Protein AF-A0A968A616-F1 (afdb_monomer_lite)

Structure (mmCIF, N/CA/C/O backbone):
data_AF-A0A968A616-F1
#
_entry.id   AF-A0A968A616-F1
#
loop_
_atom_site.group_PDB
_atom_site.id
_atom_site.type_symbol
_atom_site.label_atom_id
_atom_site.label_alt_id
_atom_site.label_comp_id
_atom_site.label_asym_id
_atom_site.l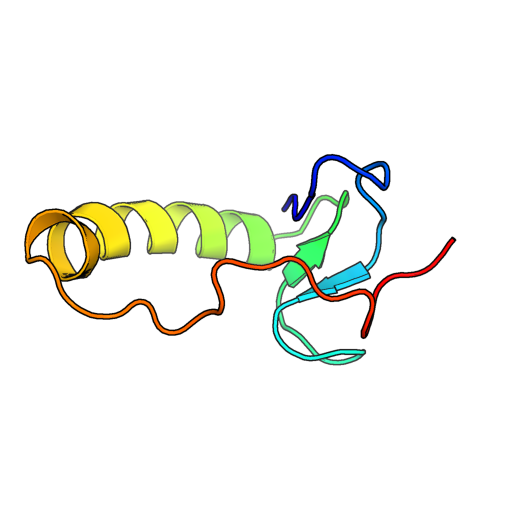abel_entity_id
_atom_site.label_seq_id
_atom_site.pdbx_PDB_ins_code
_atom_site.Cartn_x
_atom_site.Cartn_y
_atom_site.Cartn_z
_atom_site.occupancy
_atom_site.B_iso_or_equiv
_atom_site.auth_seq_id
_atom_site.auth_comp_id
_atom_site.auth_asym_id
_atom_site.auth_atom_id
_atom_site.pdbx_PDB_model_num
ATOM 1 N N . LEU A 1 1 ? 8.538 -3.718 -3.974 1.00 92.00 1 LEU A N 1
ATOM 2 C CA . LEU A 1 1 ? 7.236 -3.960 -3.294 1.00 92.00 1 LEU A CA 1
ATOM 3 C C . LEU A 1 1 ? 6.480 -5.037 -4.072 1.00 92.00 1 LEU A C 1
ATOM 5 O O . LEU A 1 1 ? 6.959 -5.394 -5.143 1.00 92.00 1 LEU A O 1
ATOM 9 N N . ILE A 1 2 ? 5.391 -5.597 -3.539 1.00 93.44 2 ILE A N 1
ATOM 10 C CA . ILE A 1 2 ? 4.611 -6.653 -4.211 1.00 93.44 2 ILE A CA 1
ATOM 11 C C . ILE A 1 2 ? 3.131 -6.285 -4.123 1.00 93.44 2 ILE A C 1
ATOM 13 O O . ILE A 1 2 ? 2.678 -5.875 -3.058 1.00 93.44 2 ILE A O 1
ATOM 17 N N . ASP A 1 3 ? 2.418 -6.429 -5.236 1.00 93.81 3 ASP A N 1
ATOM 18 C CA . ASP A 1 3 ? 0.968 -6.276 -5.347 1.00 93.81 3 ASP A CA 1
ATOM 19 C C . ASP A 1 3 ? 0.435 -7.420 -6.226 1.00 93.81 3 ASP A C 1
ATOM 21 O O . ASP A 1 3 ? 0.932 -7.600 -7.344 1.00 93.81 3 ASP A O 1
ATOM 25 N N . PHE A 1 4 ? -0.510 -8.210 -5.710 1.00 94.50 4 PHE A N 1
ATOM 26 C CA . PHE A 1 4 ? -0.892 -9.528 -6.239 1.00 94.50 4 PHE A CA 1
ATOM 27 C C . PHE A 1 4 ? -2.388 -9.831 -6.044 1.00 94.50 4 PHE A C 1
ATOM 29 O O . PHE A 1 4 ? -3.059 -9.191 -5.234 1.00 94.50 4 PHE A O 1
ATOM 36 N N . ASN A 1 5 ? -2.903 -10.828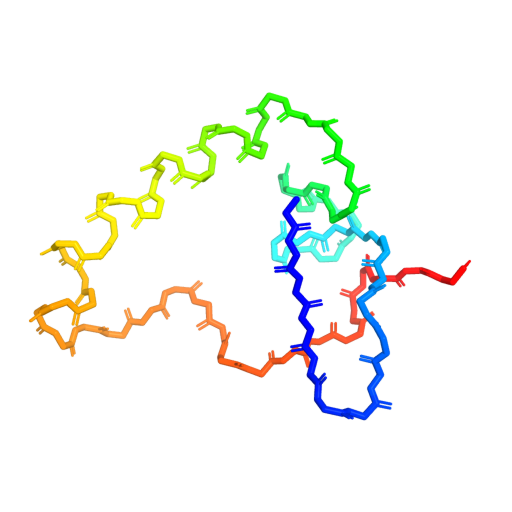 -6.767 1.00 95.00 5 ASN A N 1
ATOM 37 C CA . ASN A 1 5 ? -4.226 -11.419 -6.554 1.00 95.00 5 ASN A CA 1
ATOM 38 C C . ASN A 1 5 ? -4.169 -12.949 -6.766 1.00 95.00 5 ASN A C 1
ATOM 40 O O . ASN A 1 5 ? -3.084 -13.518 -6.836 1.00 95.00 5 ASN A O 1
ATOM 44 N N . TYR A 1 6 ? -5.326 -13.618 -6.803 1.00 95.56 6 TYR A N 1
ATOM 45 C CA . TYR A 1 6 ? -5.401 -15.077 -6.968 1.00 95.56 6 TYR A CA 1
ATOM 46 C C . TYR A 1 6 ? -5.339 -15.556 -8.425 1.00 95.56 6 TYR A C 1
ATOM 48 O O . TYR A 1 6 ? -5.061 -16.728 -8.654 1.00 95.56 6 TYR A O 1
ATOM 56 N N . ASP A 1 7 ? -5.597 -14.673 -9.389 1.00 95.75 7 ASP A N 1
ATOM 57 C CA . ASP A 1 7 ? -5.749 -15.046 -10.801 1.00 95.75 7 ASP A CA 1
ATOM 58 C C . ASP A 1 7 ? -4.465 -14.828 -11.612 1.00 95.75 7 ASP A C 1
ATOM 60 O O . ASP A 1 7 ? -4.259 -15.467 -12.642 1.00 95.75 7 ASP A O 1
ATOM 64 N N . VAL A 1 8 ? -3.614 -13.895 -11.177 1.00 94.00 8 VAL A N 1
ATOM 65 C CA . VAL A 1 8 ? -2.436 -13.435 -11.916 1.00 94.00 8 VAL A CA 1
ATOM 66 C C . VAL A 1 8 ? -1.230 -13.403 -10.986 1.00 94.00 8 VAL A C 1
ATOM 68 O O . VAL A 1 8 ? -1.298 -12.921 -9.853 1.00 94.00 8 VAL A O 1
ATOM 71 N N . GLU A 1 9 ? -0.100 -13.894 -11.489 1.00 93.94 9 GLU A N 1
ATOM 72 C CA . GLU A 1 9 ? 1.169 -13.845 -10.771 1.00 93.94 9 GLU A CA 1
ATOM 73 C C . GLU A 1 9 ? 1.619 -12.393 -10.512 1.00 93.94 9 GLU A C 1
ATOM 75 O O . GLU A 1 9 ? 1.264 -11.476 -11.259 1.00 93.94 9 GLU A O 1
ATOM 80 N N . PRO A 1 10 ? 2.408 -12.134 -9.454 1.00 95.31 10 PRO A N 1
ATOM 81 C CA . PRO A 1 10 ? 2.936 -10.800 -9.202 1.00 95.31 10 PRO A CA 1
ATOM 82 C C . PRO A 1 10 ? 3.788 -10.307 -10.378 1.00 95.31 10 PRO A C 1
ATOM 84 O O . PRO A 1 10 ? 4.694 -11.004 -10.825 1.00 95.31 10 PRO A O 1
ATOM 87 N N . LEU A 1 11 ? 3.545 -9.072 -10.821 1.00 96.38 11 LEU A N 1
ATOM 88 C CA . LEU A 1 11 ? 4.253 -8.462 -11.949 1.00 96.38 11 LEU A CA 1
ATOM 89 C C . LEU A 1 11 ? 5.116 -7.267 -11.518 1.00 96.38 11 LEU A C 1
ATOM 91 O O . LEU A 1 11 ? 4.774 -6.567 -10.552 1.00 96.38 11 LEU A O 1
ATOM 95 N N . PRO A 1 12 ? 6.218 -6.988 -12.240 1.00 96.25 12 PRO A N 1
ATOM 96 C CA . PRO A 1 12 ? 6.926 -5.724 -12.115 1.00 96.25 12 PRO A CA 1
ATOM 97 C C . PRO A 1 12 ? 6.043 -4.570 -12.618 1.00 96.25 12 PRO A C 1
ATOM 99 O O . PRO A 1 12 ? 5.101 -4.748 -13.392 1.00 96.25 12 PRO A O 1
ATOM 102 N N . GLY A 1 13 ? 6.299 -3.361 -12.122 1.00 95.62 13 GLY A N 1
ATOM 103 C CA . GLY A 1 13 ? 5.359 -2.262 -12.322 1.00 95.62 13 GLY A CA 1
ATOM 104 C C . GLY A 1 13 ? 5.655 -1.005 -11.516 1.00 95.62 13 GLY A C 1
ATOM 105 O O . GLY A 1 13 ? 6.626 -0.945 -10.753 1.00 95.62 13 GLY A O 1
ATOM 106 N N . LYS A 1 14 ? 4.764 -0.017 -11.638 1.00 95.38 14 LYS A N 1
ATOM 107 C CA . LYS A 1 14 ? 4.704 1.179 -10.783 1.00 95.38 14 LYS A CA 1
ATOM 108 C C . LYS A 1 14 ? 3.407 1.227 -9.981 1.00 95.38 14 LYS A C 1
ATOM 110 O O . LYS A 1 14 ? 2.335 0.980 -10.522 1.00 95.38 14 LYS A O 1
ATOM 115 N N . PHE A 1 15 ? 3.517 1.579 -8.701 1.00 93.56 15 PHE A N 1
ATOM 116 C CA . PHE A 1 15 ? 2.399 1.646 -7.754 1.00 93.56 15 PHE A CA 1
ATOM 117 C C . PHE A 1 15 ? 2.501 2.893 -6.845 1.00 93.56 15 PHE A C 1
ATOM 119 O O . PHE A 1 15 ? 3.616 3.338 -6.548 1.00 93.56 15 PHE A O 1
ATOM 126 N N . PRO A 1 16 ? 1.381 3.468 -6.356 1.00 92.00 16 PRO A N 1
ATOM 127 C CA . PRO A 1 16 ? -0.005 3.194 -6.757 1.00 92.00 16 PRO A CA 1
ATOM 128 C C . PRO A 1 16 ? -0.418 3.907 -8.050 1.00 92.00 16 PRO A C 1
ATOM 130 O O . PRO A 1 16 ? -1.450 3.577 -8.619 1.00 92.00 16 PRO A O 1
ATOM 133 N N . LEU A 1 17 ? 0.376 4.877 -8.519 1.00 91.50 17 LEU A N 1
ATOM 134 C CA . LEU A 1 17 ? 0.100 5.606 -9.756 1.00 91.50 17 LEU A CA 1
ATOM 135 C C . LEU A 1 17 ? 0.741 4.884 -10.953 1.00 91.50 17 LEU A C 1
ATOM 137 O O . LEU A 1 17 ? 1.964 4.708 -10.961 1.00 91.50 17 LEU A O 1
ATOM 141 N N . PRO A 1 18 ? -0.035 4.493 -11.978 1.00 90.31 18 PRO A N 1
ATOM 142 C CA . PRO A 1 18 ? 0.506 3.864 -13.176 1.00 90.31 18 PRO A CA 1
ATOM 143 C C . PRO A 1 18 ? 1.587 4.724 -13.843 1.00 90.31 18 PRO A C 1
ATOM 145 O O . PRO A 1 18 ? 1.405 5.921 -14.047 1.00 90.31 18 PRO A O 1
ATOM 148 N N . GLY A 1 19 ? 2.735 4.123 -14.162 1.00 86.06 19 GLY A N 1
ATOM 149 C CA . GLY A 1 19 ? 3.853 4.770 -14.866 1.00 86.06 19 GLY A CA 1
ATOM 150 C C . GLY A 1 19 ? 4.714 5.734 -14.035 1.00 86.06 19 GLY A C 1
ATOM 151 O O . GLY A 1 19 ? 5.933 5.719 -14.182 1.00 86.06 19 GLY A O 1
ATOM 152 N N . ILE A 1 20 ? 4.122 6.526 -13.135 1.00 88.12 20 ILE A N 1
ATOM 153 C CA . ILE A 1 20 ? 4.833 7.571 -12.363 1.00 88.12 20 ILE A CA 1
ATOM 154 C C . ILE A 1 20 ? 4.846 7.338 -10.845 1.00 88.12 20 ILE A C 1
ATOM 156 O O . ILE A 1 20 ? 5.394 8.146 -10.098 1.00 88.12 20 ILE A O 1
ATOM 160 N N . GLY A 1 21 ? 4.225 6.257 -10.370 1.00 85.44 21 GLY A N 1
ATOM 161 C CA . GLY A 1 21 ? 4.124 5.942 -8.948 1.00 85.44 21 GLY A CA 1
ATOM 162 C C . GLY A 1 21 ? 5.494 5.792 -8.279 1.00 85.44 21 GLY A C 1
ATOM 163 O O . GLY A 1 21 ? 6.430 5.274 -8.895 1.00 85.44 21 GLY A O 1
ATOM 164 N N . PRO A 1 22 ? 5.628 6.219 -7.011 1.00 91.62 22 PRO A N 1
ATOM 165 C CA . PRO A 1 22 ? 6.912 6.236 -6.315 1.00 91.62 22 PRO A CA 1
ATOM 166 C C . PRO A 1 22 ? 7.493 4.829 -6.117 1.00 91.62 22 PRO A C 1
ATOM 168 O O . PRO A 1 22 ? 8.708 4.665 -6.009 1.00 91.62 22 PRO A O 1
ATOM 171 N N . PHE A 1 23 ? 6.651 3.794 -6.085 1.00 95.44 23 PHE A N 1
ATOM 172 C CA . PHE A 1 23 ? 7.082 2.438 -5.780 1.00 95.44 23 PHE A CA 1
ATOM 173 C C . PHE A 1 23 ? 7.290 1.608 -7.044 1.00 95.44 23 PHE A C 1
ATOM 175 O O . PHE A 1 23 ? 6.404 1.524 -7.893 1.00 95.44 23 PHE A O 1
ATOM 182 N N . SER A 1 24 ? 8.445 0.943 -7.131 1.00 96.38 24 SER A N 1
ATOM 183 C CA . SER A 1 24 ? 8.703 -0.087 -8.144 1.00 96.38 24 SER A CA 1
ATOM 184 C C . SER A 1 24 ? 8.291 -1.462 -7.606 1.00 96.38 24 SER A C 1
ATOM 186 O O . SER A 1 24 ? 8.742 -1.891 -6.537 1.00 96.38 24 SER A O 1
ATOM 188 N N . LEU A 1 25 ? 7.447 -2.191 -8.324 1.00 95.56 25 LEU A N 1
ATOM 189 C CA . LEU A 1 25 ? 7.103 -3.570 -7.974 1.00 95.56 25 LEU A CA 1
ATOM 190 C C . LEU A 1 25 ? 8.218 -4.525 -8.419 1.00 95.56 25 LEU A C 1
ATOM 192 O O . LEU A 1 25 ? 8.874 -4.276 -9.425 1.00 95.56 25 LEU A O 1
ATOM 196 N N . LEU A 1 26 ? 8.460 -5.574 -7.624 1.00 95.62 26 LEU A N 1
ATOM 197 C CA . LEU A 1 26 ? 9.487 -6.606 -7.859 1.00 95.62 26 LEU A CA 1
ATOM 198 C C . LEU A 1 26 ? 10.911 -6.083 -8.127 1.00 95.62 26 LEU A C 1
ATOM 200 O O . LEU A 1 26 ? 11.724 -6.746 -8.756 1.00 95.62 26 LEU A O 1
ATOM 204 N N . GLN A 1 27 ? 11.227 -4.900 -7.605 1.00 94.62 27 GLN A N 1
ATOM 205 C CA . GLN A 1 27 ? 12.532 -4.269 -7.759 1.00 94.62 27 GLN A CA 1
ATOM 206 C C . GLN A 1 27 ? 13.030 -3.733 -6.415 1.00 94.62 27 GLN A C 1
ATOM 208 O O . GLN A 1 27 ? 12.240 -3.315 -5.554 1.00 94.62 27 GLN A O 1
ATOM 213 N N . GLU A 1 28 ? 14.345 -3.700 -6.241 1.00 94.62 28 GLU A N 1
ATOM 214 C CA . GLU A 1 28 ? 14.980 -2.963 -5.155 1.00 94.62 28 GLU A CA 1
ATOM 215 C C . GLU A 1 28 ? 14.989 -1.461 -5.458 1.00 94.62 28 GLU A C 1
ATOM 217 O O . GLU A 1 28 ? 15.353 -1.025 -6.549 1.00 94.62 28 GLU A O 1
ATOM 222 N N . SER A 1 29 ? 14.540 -0.656 -4.496 1.00 96.12 29 SER A N 1
ATOM 223 C CA . SER A 1 29 ? 14.637 0.801 -4.559 1.00 96.12 29 SER A CA 1
ATOM 224 C C . SER A 1 29 ? 14.594 1.393 -3.156 1.00 96.12 29 SER A C 1
ATOM 226 O O . SER A 1 29 ? 13.935 0.854 -2.259 1.00 96.12 29 SER A O 1
ATOM 228 N N . GLU A 1 30 ? 15.251 2.533 -2.963 1.00 95.88 30 GLU A N 1
ATOM 229 C CA . GLU A 1 30 ? 15.205 3.254 -1.687 1.00 95.88 30 GLU A CA 1
ATOM 230 C C . GLU A 1 30 ? 13.773 3.668 -1.337 1.00 95.88 30 GLU A C 1
ATOM 232 O O . GLU A 1 30 ? 13.329 3.516 -0.200 1.00 95.88 30 GLU A O 1
ATOM 237 N N . MET A 1 31 ? 12.997 4.095 -2.336 1.00 96.19 31 MET A N 1
ATOM 238 C CA . MET A 1 31 ? 11.592 4.456 -2.147 1.00 96.19 31 MET A CA 1
ATOM 239 C C . MET A 1 31 ? 10.758 3.272 -1.640 1.00 96.19 31 MET A C 1
ATOM 241 O O . MET A 1 31 ? 9.916 3.438 -0.760 1.00 96.19 31 MET A O 1
ATOM 245 N N . ASN A 1 32 ? 11.022 2.050 -2.116 1.00 96.19 32 ASN A N 1
ATOM 246 C CA . ASN A 1 32 ? 10.380 0.851 -1.578 1.00 96.19 32 ASN A CA 1
ATOM 247 C C . ASN A 1 32 ? 10.758 0.600 -0.118 1.00 96.19 32 ASN A C 1
ATOM 249 O O . ASN A 1 32 ? 9.918 0.134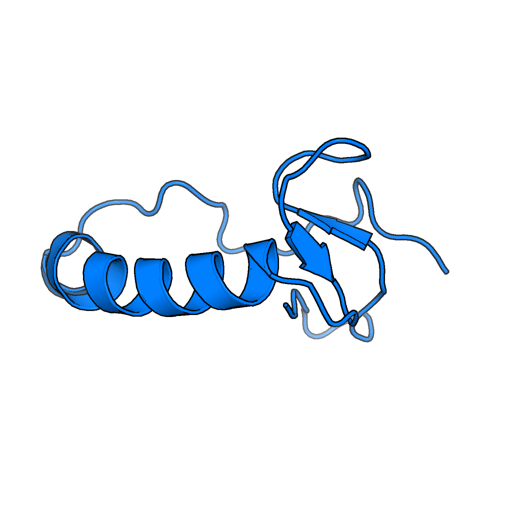 0.653 1.00 96.19 32 ASN A O 1
ATOM 253 N N . HIS A 1 33 ? 12.008 0.871 0.262 1.00 96.25 33 HIS A N 1
ATOM 254 C CA . HIS A 1 33 ? 12.453 0.730 1.643 1.00 96.25 33 HIS A CA 1
ATOM 255 C C . HIS A 1 33 ? 11.703 1.704 2.562 1.00 96.25 33 HIS A C 1
ATOM 257 O O . HIS A 1 33 ? 11.069 1.274 3.530 1.00 96.25 33 HIS A O 1
ATOM 263 N N . TRP A 1 34 ? 11.677 2.990 2.208 1.00 96.69 34 TRP A N 1
ATOM 264 C CA . TRP A 1 34 ? 10.929 4.008 2.950 1.00 96.69 34 TRP A CA 1
ATOM 265 C C . TRP A 1 34 ? 9.426 3.715 2.986 1.00 96.69 34 TRP A C 1
ATOM 267 O O . TRP A 1 34 ? 8.803 3.812 4.044 1.00 96.69 34 TRP A O 1
ATOM 277 N N . GLY A 1 35 ? 8.854 3.247 1.874 1.00 94.38 35 GLY A N 1
ATOM 278 C CA . GLY A 1 35 ? 7.463 2.800 1.808 1.00 94.38 35 GLY A CA 1
ATOM 279 C C . GLY A 1 35 ? 7.157 1.664 2.790 1.00 94.38 35 GLY A C 1
ATOM 280 O O . GLY A 1 35 ? 6.170 1.732 3.520 1.00 94.38 35 GLY A O 1
ATOM 281 N N . LYS A 1 36 ? 8.029 0.650 2.893 1.00 94.94 36 LYS A N 1
ATOM 282 C CA . LYS A 1 36 ? 7.896 -0.439 3.884 1.00 94.94 36 LYS A CA 1
ATOM 283 C C . LYS A 1 36 ? 7.925 0.075 5.324 1.00 94.94 36 LYS A C 1
ATOM 285 O O . LYS A 1 36 ? 7.205 -0.456 6.168 1.00 94.94 36 LYS A O 1
ATOM 290 N N . MET A 1 37 ? 8.735 1.092 5.618 1.00 96.81 37 MET A N 1
ATOM 291 C CA . MET A 1 37 ? 8.738 1.715 6.945 1.00 96.81 37 MET A CA 1
ATOM 292 C C . MET A 1 37 ? 7.446 2.498 7.202 1.00 96.81 37 MET A C 1
ATOM 294 O O . MET A 1 37 ? 6.870 2.373 8.283 1.00 96.81 37 MET A O 1
ATOM 298 N N . MET A 1 38 ? 6.923 3.210 6.200 1.00 95.19 38 MET A N 1
ATOM 299 C CA . MET A 1 38 ? 5.631 3.900 6.286 1.00 95.19 38 MET A CA 1
ATOM 300 C C . MET A 1 38 ? 4.473 2.931 6.584 1.00 95.19 38 MET A C 1
ATOM 302 O O . MET A 1 38 ? 3.637 3.235 7.438 1.00 95.19 38 MET A O 1
ATOM 306 N N . PHE A 1 39 ? 4.463 1.724 6.001 1.00 93.62 39 PHE A N 1
ATOM 307 C CA . PHE A 1 39 ? 3.451 0.705 6.321 1.00 93.62 39 PHE A CA 1
ATOM 308 C C . PHE A 1 39 ? 3.408 0.341 7.815 1.00 93.62 39 PHE A C 1
ATOM 310 O O . PHE A 1 39 ? 2.323 0.111 8.351 1.00 93.62 39 PHE A O 1
ATOM 317 N N . ARG A 1 40 ? 4.550 0.354 8.522 1.00 95.56 40 ARG A N 1
ATOM 318 C CA . ARG A 1 40 ? 4.581 0.128 9.981 1.00 95.56 40 ARG A CA 1
ATOM 319 C C . ARG A 1 40 ? 3.822 1.217 10.732 1.00 95.56 40 ARG A C 1
ATOM 321 O O . ARG A 1 40 ? 3.066 0.914 11.649 1.00 95.56 40 ARG A O 1
ATOM 328 N N . TRP A 1 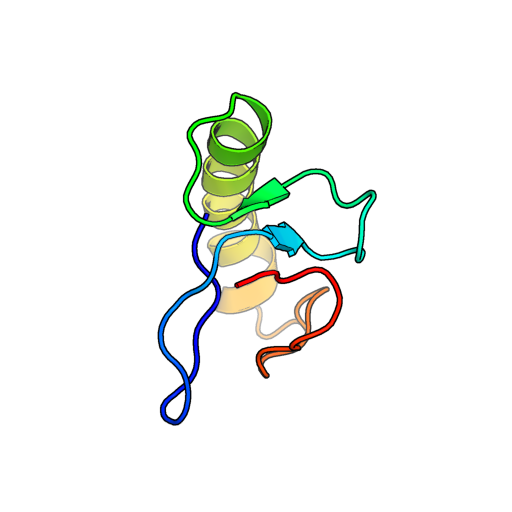41 ? 4.000 2.479 10.343 1.00 96.38 41 TRP A N 1
ATOM 329 C CA . TRP A 1 41 ? 3.260 3.594 10.937 1.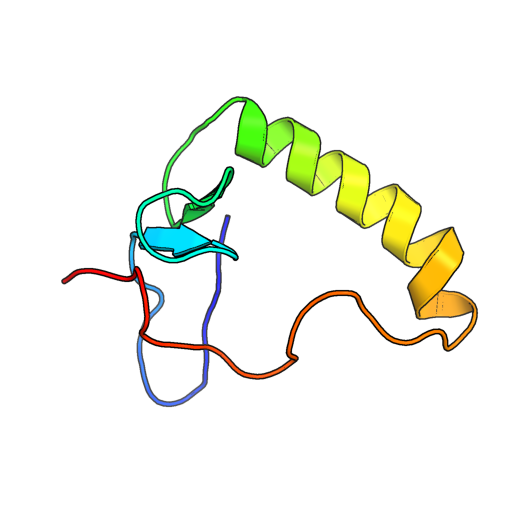00 96.38 41 TRP A CA 1
ATOM 330 C C . TRP A 1 41 ? 1.762 3.509 10.619 1.00 96.38 41 TRP A C 1
ATOM 332 O O . TRP A 1 41 ? 0.930 3.694 11.514 1.00 96.38 41 TRP A O 1
ATOM 342 N N . MET A 1 42 ? 1.425 3.183 9.368 1.00 96.44 42 MET A N 1
ATOM 343 C CA . MET A 1 42 ? 0.047 3.080 8.888 1.00 96.44 42 MET A CA 1
ATOM 344 C C . MET A 1 42 ? -0.729 1.963 9.596 1.00 96.44 42 MET A C 1
ATOM 346 O O . MET A 1 42 ? -1.897 2.153 9.930 1.00 96.44 42 MET A O 1
ATOM 350 N N . TYR A 1 43 ? -0.076 0.846 9.918 1.00 95.19 43 TYR A N 1
ATOM 351 C CA . TYR A 1 43 ? -0.669 -0.225 10.719 1.00 95.19 43 TYR A CA 1
ATOM 352 C C . TYR A 1 43 ? -1.229 0.292 12.058 1.00 95.19 43 TYR A C 1
ATOM 354 O O . TYR A 1 43 ? -2.411 0.119 12.351 1.00 95.19 43 TYR A O 1
ATOM 362 N N . TRP A 1 44 ? -0.410 1.001 12.842 1.00 97.19 44 TRP A N 1
ATOM 363 C CA . TRP A 1 44 ? -0.812 1.492 14.167 1.00 97.19 44 TRP A CA 1
ATOM 364 C C . TRP A 1 44 ? -1.761 2.698 14.114 1.00 97.19 44 TRP A C 1
ATOM 366 O O . TRP A 1 44 ? -2.586 2.879 15.011 1.00 97.19 44 TRP A O 1
ATOM 376 N N . ASN A 1 45 ? -1.654 3.546 13.086 1.00 96.69 45 ASN A N 1
ATOM 377 C CA . ASN A 1 45 ? -2.379 4.821 13.036 1.00 96.69 45 ASN A CA 1
ATOM 378 C C . ASN A 1 45 ? -3.619 4.832 12.142 1.00 96.69 45 ASN A C 1
ATOM 380 O O . ASN A 1 45 ? -4.459 5.720 12.311 1.00 96.69 45 ASN A O 1
ATOM 384 N N . ILE A 1 46 ? -3.744 3.870 11.229 1.00 96.69 46 ILE A N 1
ATOM 385 C CA . ILE A 1 46 ? -4.871 3.750 10.300 1.00 96.69 46 ILE A CA 1
ATOM 386 C C . ILE A 1 46 ? -5.554 2.399 10.505 1.00 96.69 46 ILE A C 1
ATOM 388 O O . ILE A 1 46 ? -6.697 2.375 10.964 1.00 96.69 46 ILE A O 1
ATOM 392 N N . LEU A 1 47 ? -4.840 1.291 10.267 1.00 95.38 47 LEU A N 1
ATOM 393 C CA . LEU A 1 47 ? -5.446 -0.043 10.207 1.00 95.38 47 LEU A CA 1
ATOM 394 C C . LEU A 1 47 ? -6.071 -0.467 11.542 1.00 95.38 47 LEU A C 1
ATOM 396 O O . LEU A 1 47 ? -7.255 -0.784 11.593 1.00 95.38 47 LEU A O 1
ATOM 400 N N . LEU A 1 48 ? -5.312 -0.409 12.641 1.00 97.06 48 LEU A N 1
ATOM 401 C CA . LEU A 1 48 ? -5.824 -0.790 13.964 1.00 97.06 48 LEU A CA 1
ATOM 402 C C . LEU A 1 48 ? -6.9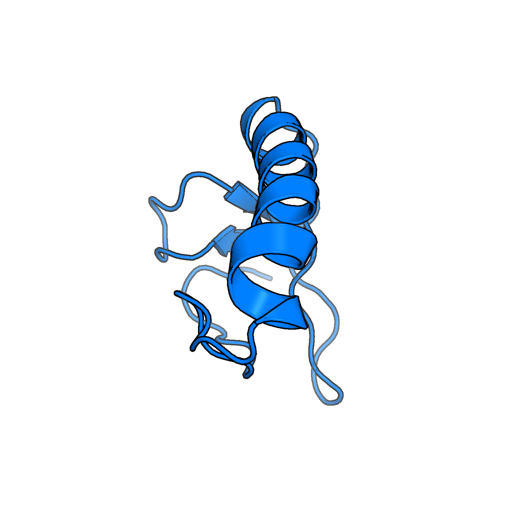13 0.143 14.500 1.00 97.06 48 LEU A C 1
ATOM 404 O O . LEU A 1 48 ? -7.669 -0.240 15.386 1.00 97.06 48 LEU A O 1
ATOM 408 N N . LYS A 1 49 ? -7.006 1.362 13.965 1.00 97.62 49 LYS A N 1
ATOM 409 C CA . LYS A 1 49 ? -8.067 2.315 14.314 1.00 97.62 49 LYS A CA 1
ATOM 410 C C . LYS A 1 49 ? -9.314 2.141 13.442 1.00 97.62 49 LYS A C 1
ATOM 412 O O . LYS A 1 49 ? -10.245 2.926 13.586 1.00 97.62 49 LYS A O 1
ATOM 417 N N . GLY A 1 50 ? -9.318 1.165 12.528 1.00 96.31 50 GLY A N 1
ATOM 418 C CA . GLY A 1 50 ? -10.426 0.911 11.608 1.00 96.31 50 GLY A CA 1
ATOM 419 C C . GLY A 1 50 ? -10.658 2.036 10.598 1.00 96.31 50 GLY A C 1
ATOM 420 O O . GLY A 1 50 ? -11.775 2.198 10.119 1.00 96.31 50 GLY A O 1
ATOM 421 N N . LYS A 1 51 ? -9.637 2.850 10.302 1.00 96.75 51 LYS A N 1
ATOM 422 C CA . LYS A 1 51 ? -9.741 3.907 9.290 1.00 96.75 51 LYS A CA 1
ATOM 423 C C . LYS A 1 51 ? -9.567 3.327 7.889 1.00 96.75 51 LYS A C 1
ATOM 425 O O . LYS A 1 51 ? -8.836 2.356 7.701 1.00 96.75 51 LYS A O 1
ATOM 430 N N . GLU A 1 52 ? -10.192 3.968 6.908 1.00 94.38 52 GLU A N 1
ATOM 431 C CA . GLU A 1 52 ? -10.022 3.610 5.502 1.00 94.38 52 GLU A CA 1
ATOM 432 C C . GLU A 1 52 ? -8.570 3.806 5.052 1.00 94.38 52 GLU A C 1
ATOM 434 O O . GLU A 1 52 ? -7.903 4.786 5.400 1.00 94.38 52 GLU A O 1
ATOM 439 N N . MET A 1 53 ? -8.075 2.840 4.281 1.00 92.94 53 MET A N 1
ATOM 440 C CA . MET A 1 53 ? -6.728 2.878 3.726 1.00 92.94 53 MET A CA 1
ATOM 441 C C . MET A 1 53 ? -6.704 3.782 2.489 1.00 92.94 53 MET A C 1
ATOM 443 O O . MET A 1 53 ? -7.625 3.727 1.678 1.00 92.94 53 MET A O 1
ATOM 447 N N . PRO A 1 54 ? -5.628 4.556 2.267 1.00 89.12 54 PRO A N 1
ATOM 448 C CA . PRO A 1 54 ? -5.487 5.409 1.086 1.00 89.12 54 PRO A CA 1
ATOM 449 C C . PRO A 1 54 ? -5.078 4.617 -0.175 1.00 89.12 54 PRO A C 1
ATOM 451 O O . PRO A 1 54 ? -4.335 5.122 -1.014 1.00 89.12 54 PRO A O 1
ATOM 454 N N . ILE A 1 55 ? -5.506 3.356 -0.282 1.00 89.12 55 ILE A N 1
ATOM 455 C CA . ILE A 1 55 ? -5.255 2.428 -1.392 1.00 89.12 55 ILE A CA 1
ATOM 456 C C . ILE A 1 55 ? -6.434 1.457 -1.514 1.00 89.12 55 ILE A C 1
ATOM 458 O O . ILE A 1 55 ? -7.096 1.146 -0.524 1.00 89.12 55 ILE A O 1
ATOM 462 N N . THR A 1 56 ? -6.684 0.954 -2.722 1.00 89.44 56 THR A N 1
ATOM 463 C CA . THR A 1 56 ? -7.691 -0.087 -2.957 1.00 89.44 56 THR A CA 1
ATOM 464 C C . THR A 1 56 ? -7.203 -1.437 -2.430 1.00 89.44 56 THR A C 1
ATOM 466 O O . THR A 1 56 ? -6.003 -1.705 -2.418 1.00 89.44 56 THR A O 1
ATOM 469 N N . ALA A 1 57 ? -8.126 -2.307 -2.010 1.00 91.50 57 ALA A N 1
ATOM 470 C CA . ALA A 1 57 ? -7.785 -3.668 -1.575 1.00 91.50 57 ALA A CA 1
ATOM 471 C C . ALA A 1 57 ? -7.518 -4.615 -2.761 1.00 91.50 57 ALA A C 1
ATOM 473 O O . ALA A 1 57 ? -6.929 -5.679 -2.607 1.00 91.50 57 ALA A O 1
ATOM 474 N N . GLN A 1 58 ? -7.992 -4.229 -3.940 1.00 93.19 58 GLN A N 1
ATOM 475 C CA . GLN A 1 58 ? -7.986 -5.009 -5.157 1.00 93.19 58 GLN A CA 1
ATOM 476 C C . GLN A 1 58 ? -6.794 -4.592 -5.997 1.00 93.19 58 GLN A C 1
ATOM 478 O O . GLN A 1 58 ? -6.533 -3.400 -6.194 1.00 93.19 58 GLN A O 1
ATOM 483 N N . MET A 1 59 ? -6.113 -5.603 -6.517 1.00 94.31 59 MET A N 1
ATOM 484 C CA . MET A 1 59 ? -5.017 -5.437 -7.448 1.00 94.31 59 MET A CA 1
ATOM 485 C C . MET A 1 59 ? -5.509 -4.788 -8.749 1.00 94.31 59 MET A C 1
ATOM 487 O O . MET A 1 59 ? -6.519 -5.210 -9.312 1.00 94.31 59 MET A O 1
ATOM 491 N N . SER A 1 60 ? -4.764 -3.809 -9.263 1.00 92.56 60 SER A N 1
ATOM 492 C CA . SER A 1 60 ? -4.986 -3.230 -10.594 1.00 92.56 60 SER A CA 1
ATOM 493 C C . SER A 1 60 ? -3.877 -3.653 -11.553 1.00 92.56 60 SER A C 1
ATOM 495 O O . SER A 1 60 ? -2.710 -3.713 -11.172 1.00 92.56 60 SER A O 1
ATOM 497 N N . MET A 1 61 ? -4.228 -3.913 -12.815 1.00 94.38 61 MET A N 1
ATOM 498 C CA . MET A 1 61 ? -3.246 -4.153 -13.882 1.00 94.38 61 MET A CA 1
ATOM 499 C C . MET A 1 61 ? -2.626 -2.854 -14.412 1.00 94.38 61 MET A C 1
ATOM 501 O O . MET A 1 61 ? -1.627 -2.885 -15.129 1.00 94.38 61 MET A O 1
ATOM 505 N N . ALA A 1 62 ? -3.193 -1.697 -14.065 1.00 93.38 62 ALA A N 1
ATOM 506 C CA . ALA A 1 62 ? -2.686 -0.417 -14.529 1.00 93.38 62 ALA A CA 1
ATOM 507 C C . ALA A 1 62 ? -1.271 -0.160 -13.981 1.00 93.38 62 ALA A C 1
ATOM 509 O O . ALA A 1 62 ? -1.046 -0.166 -12.774 1.00 93.38 62 ALA A O 1
ATOM 510 N N . GLY A 1 63 ? -0.315 0.088 -14.880 1.00 92.19 63 GLY A N 1
ATOM 511 C CA . GLY A 1 63 ? 1.079 0.360 -14.516 1.00 92.19 63 GLY A CA 1
ATOM 512 C C . GLY A 1 63 ? 1.936 -0.878 -14.255 1.00 92.19 63 GLY A C 1
ATOM 513 O O . GLY A 1 63 ? 3.100 -0.708 -13.890 1.00 92.19 63 GLY A O 1
ATOM 514 N N . LYS A 1 64 ? 1.393 -2.087 -14.444 1.00 94.75 64 LYS A N 1
ATOM 515 C CA . LYS A 1 64 ? 2.141 -3.352 -14.445 1.00 94.75 64 LYS A CA 1
ATOM 516 C C . LYS A 1 64 ? 2.508 -3.743 -15.874 1.00 94.75 64 LYS A C 1
ATOM 518 O O . LYS A 1 64 ? 1.770 -3.415 -16.803 1.00 94.75 64 LYS A O 1
ATOM 523 N N . TRP A 1 65 ? 3.636 -4.419 -16.046 1.00 91.69 65 TRP A N 1
ATOM 524 C CA . TRP A 1 65 ? 4.107 -4.885 -17.352 1.00 91.69 65 TRP A CA 1
ATOM 525 C C . TRP A 1 65 ? 4.556 -6.347 -17.288 1.00 91.69 65 TRP A C 1
ATOM 527 O O . TRP A 1 65 ? 4.986 -6.816 -16.234 1.00 91.69 65 TRP A O 1
ATOM 537 N N . ASN A 1 66 ? 4.414 -7.035 -18.426 1.00 79.62 66 ASN A N 1
ATOM 538 C CA . ASN A 1 66 ? 4.862 -8.412 -18.649 1.00 79.62 66 ASN A CA 1
ATOM 539 C C . ASN A 1 66 ? 6.285 -8.432 -19.202 1.00 79.62 66 ASN A C 1
ATOM 541 O O . ASN A 1 66 ? 6.581 -7.565 -20.059 1.00 79.62 66 ASN A O 1
#

Sequence (66 aa):
LIDFNYDVEPLPGKFPLPGIGPFSLLQESEMNHWGKMMFRWMYWNILLKGKEMPITAQMSMAGKWN

Foldseek 3Di:
DWDDDDPDDTFWFAPDDAPPHQDTHPDDDPSVVVVVVVVVVCCVPAVVVVHDDPDDPDDDCGGGDD

pLDDT: mean 93.94, std 3.15, range [79.62, 97.62]

Radius of gyration: 12.46 Å; chains: 1; bounding box: 26×23×33 Å

Secondary structure (DSSP, 8-state):
-----SSS----EEESSTTT-SEEETS--HHHHHHHHHHHHHHHHTGGGTPPPSS-SS---TTB--